Protein AF-A0A7K0M685-F1 (afdb_monomer)

Secondary structure (DSSP, 8-state):
----PPPP--S---HHHHHHHH--PPPPHHHHHHHHHTT-S-PPP------HHHHHHHHHSSHHHHHHHHHHHHHHHHH-S-GGGGGGGGGG-

Mean predicted aligned error: 14.39 Å

Solvent-accessible surface area (backbone atoms only — not comparable to full-atom values): 6084 Å² total; per-residue (Å²): 134,80,84,81,73,76,77,79,79,72,92,74,72,54,64,66,61,54,49,60,72,62,61,62,79,76,82,51,72,70,57,48,52,52,31,53,75,69,60,70,57,97,68,78,72,83,70,81,85,66,48,72,68,56,52,49,47,67,68,38,70,38,73,66,41,48,52,53,51,51,52,49,54,52,46,39,74,74,75,43,94,57,80,79,58,60,66,62,62,64,47,78,114

Sequence (93 aa):
MSDAAIPAVSSHVSTELLNASWATAGLTSAEVDQRVAAGQVNTLPHAPDRTVGQIIRANVINPVNGIVGFMLVLIIIADGIGPDMLFGGVIIT

Radius of gyration: 27.62 Å; Cα contacts (8 Å, |Δi|>4): 24; chains: 1; bounding box: 56×28×68 Å

Foldseek 3Di:
DDDPDDPPDPPPPPVVVVCVVVPPDDDDPVVVVVCVVVVVDPDDDPDPPQDPVNVQCVQLVDVVNVVVVVVLVVCCVVPNDDPVSPSNVVSRD

Structure (mmCIF, N/CA/C/O backbone):
data_AF-A0A7K0M685-F1
#
_entry.id   AF-A0A7K0M685-F1
#
loop_
_atom_site.group_PDB
_atom_site.id
_atom_site.type_symbol
_atom_site.label_atom_id
_atom_site.label_alt_id
_atom_site.label_comp_id
_atom_site.label_asym_id
_atom_site.label_entity_id
_atom_site.label_seq_id
_at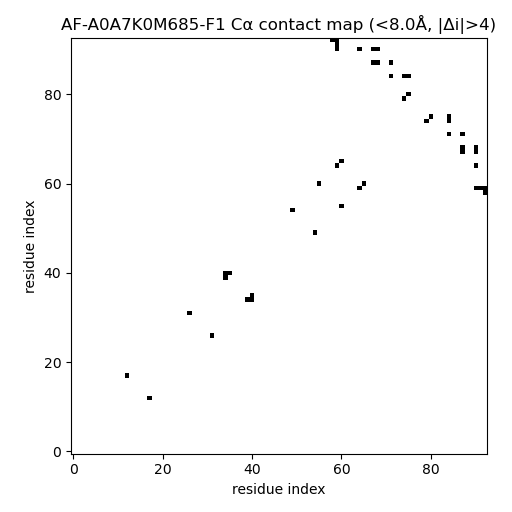om_site.pdbx_PDB_ins_code
_atom_site.Cartn_x
_atom_site.Cartn_y
_atom_site.Cartn_z
_atom_site.occupancy
_atom_site.B_iso_or_equiv
_atom_site.auth_seq_id
_atom_site.auth_comp_id
_atom_site.auth_asym_id
_atom_site.auth_atom_id
_atom_site.pdbx_PDB_model_num
ATOM 1 N N . MET A 1 1 ? 36.153 1.335 16.725 1.00 47.22 1 MET A N 1
ATOM 2 C CA . MET A 1 1 ? 34.939 1.881 17.364 1.00 47.22 1 MET A CA 1
ATOM 3 C C . MET A 1 1 ? 34.031 0.697 17.611 1.00 47.22 1 MET A C 1
ATOM 5 O O . MET A 1 1 ? 33.706 -0.006 16.668 1.00 47.22 1 MET A O 1
ATOM 9 N N . SER A 1 2 ? 33.868 0.383 18.893 1.00 46.00 2 SER A N 1
ATOM 10 C CA . SER A 1 2 ? 33.420 -0.902 19.424 1.00 46.00 2 SER A CA 1
ATOM 11 C C . SER A 1 2 ? 31.949 -1.164 19.136 1.00 46.00 2 SER A C 1
ATOM 13 O O . SER A 1 2 ? 31.115 -0.289 19.344 1.00 46.00 2 SER A O 1
ATOM 15 N N . ASP A 1 3 ? 31.688 -2.394 18.712 1.00 48.59 3 ASP A N 1
ATOM 16 C CA . ASP A 1 3 ? 30.400 -3.073 18.660 1.00 48.59 3 ASP A CA 1
ATOM 17 C C . ASP A 1 3 ? 29.670 -2.928 20.008 1.00 48.59 3 ASP A C 1
ATOM 19 O O . ASP A 1 3 ? 30.149 -3.398 21.045 1.00 48.59 3 ASP A O 1
ATOM 23 N N . ALA A 1 4 ? 28.560 -2.189 20.019 1.00 52.62 4 ALA A N 1
ATOM 24 C CA . ALA A 1 4 ? 27.695 -2.063 21.184 1.00 52.62 4 ALA A CA 1
ATOM 25 C C . ALA A 1 4 ? 26.745 -3.263 21.189 1.00 52.62 4 ALA A C 1
ATOM 27 O O . ALA A 1 4 ? 25.607 -3.181 20.728 1.00 52.62 4 ALA A O 1
ATOM 28 N N . ALA A 1 5 ? 27.256 -4.393 21.679 1.00 51.91 5 ALA A N 1
ATOM 29 C CA . ALA A 1 5 ? 26.486 -5.607 21.885 1.00 51.91 5 ALA A CA 1
ATOM 30 C C 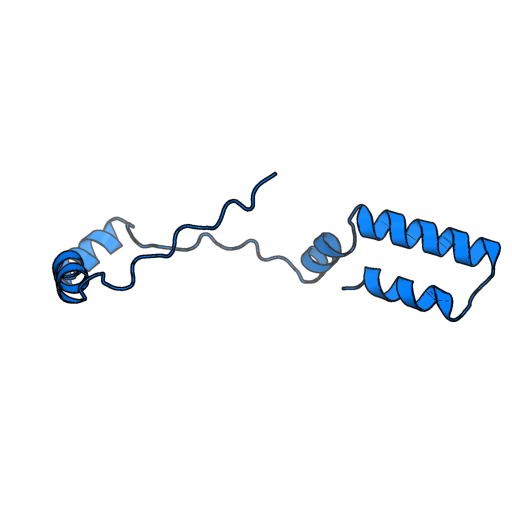. ALA A 1 5 ? 25.222 -5.302 22.707 1.00 51.91 5 ALA A C 1
ATOM 32 O O . ALA A 1 5 ? 25.287 -4.744 23.805 1.00 51.91 5 ALA A O 1
ATOM 33 N N . ILE A 1 6 ? 24.067 -5.681 22.164 1.00 58.69 6 ILE A N 1
ATOM 34 C CA . ILE A 1 6 ? 22.792 -5.678 22.880 1.00 58.69 6 ILE A CA 1
ATOM 35 C C . ILE A 1 6 ? 22.955 -6.591 24.109 1.00 58.69 6 ILE A C 1
ATOM 37 O O . ILE A 1 6 ? 23.364 -7.743 23.942 1.00 58.69 6 ILE A O 1
ATOM 41 N N . PRO A 1 7 ? 22.672 -6.123 25.340 1.00 53.09 7 PRO A N 1
ATOM 42 C CA . PRO A 1 7 ? 22.813 -6.959 26.524 1.00 53.09 7 PRO A CA 1
ATOM 43 C C . PRO A 1 7 ? 21.864 -8.155 26.421 1.00 53.09 7 PRO A C 1
ATOM 45 O O . PRO A 1 7 ? 20.668 -7.996 26.175 1.00 53.09 7 PRO A O 1
ATOM 48 N N . ALA A 1 8 ? 22.413 -9.359 26.592 1.00 56.88 8 ALA A N 1
ATOM 49 C CA . ALA A 1 8 ? 21.648 -10.595 26.599 1.00 56.88 8 ALA A CA 1
ATOM 50 C C . ALA A 1 8 ? 20.522 -10.501 27.640 1.00 56.88 8 ALA A C 1
ATOM 52 O O . ALA A 1 8 ? 20.771 -10.276 28.826 1.00 56.88 8 ALA A O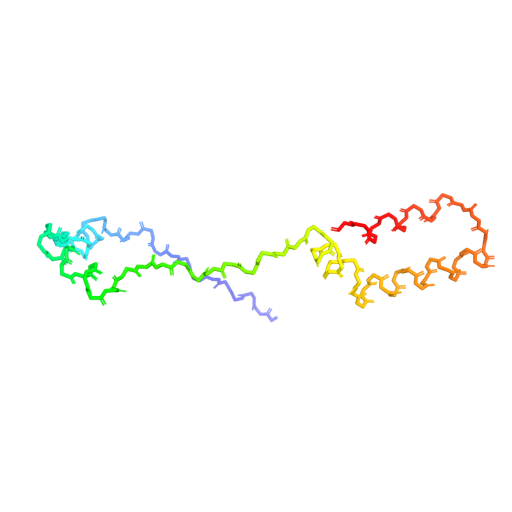 1
ATOM 53 N N . VAL A 1 9 ? 19.278 -10.666 27.186 1.00 61.44 9 VAL A N 1
ATOM 54 C CA . VAL A 1 9 ? 18.114 -10.812 28.063 1.00 61.44 9 VAL A CA 1
ATOM 55 C C . VAL A 1 9 ? 18.363 -12.037 28.941 1.00 61.44 9 VAL A C 1
ATOM 57 O O . VAL A 1 9 ? 18.466 -13.154 28.440 1.00 61.44 9 VAL A O 1
ATOM 60 N N . SER A 1 10 ? 18.517 -11.806 30.245 1.00 59.56 10 SER A N 1
ATOM 61 C CA . SER A 1 10 ? 18.792 -12.847 31.235 1.00 59.56 10 SER A CA 1
ATOM 62 C C . SER A 1 10 ? 17.732 -13.951 31.158 1.00 59.56 10 SER A C 1
ATOM 64 O O . SER A 1 10 ? 16.547 -13.713 31.388 1.00 59.56 10 SER A O 1
ATOM 66 N N . SER A 1 11 ? 18.160 -15.170 30.833 1.00 61.50 11 SER A N 1
ATOM 67 C CA . SER A 1 11 ? 17.332 -16.360 30.592 1.00 61.50 11 SER A CA 1
ATOM 68 C C . SER A 1 11 ? 16.742 -16.998 31.861 1.00 61.50 11 SER A C 1
ATOM 70 O O . SER A 1 11 ? 16.288 -18.139 31.830 1.00 61.50 11 SER A O 1
ATOM 72 N N . HIS A 1 12 ? 16.744 -16.283 32.987 1.00 58.75 12 HIS A N 1
ATOM 73 C CA . HIS A 1 12 ? 16.222 -16.751 34.274 1.00 58.75 12 HIS A CA 1
ATOM 74 C C . HIS A 1 12 ? 15.193 -15.781 34.853 1.00 58.75 12 HIS A C 1
ATOM 76 O O . HIS A 1 12 ? 15.207 -15.468 36.042 1.00 58.75 12 HIS A O 1
ATOM 82 N N . VAL A 1 13 ? 14.277 -15.292 34.018 1.00 65.62 13 VAL A N 1
ATOM 83 C CA . VAL A 1 13 ? 13.032 -14.738 34.549 1.00 65.62 13 VAL A CA 1
ATOM 84 C C . VAL A 1 13 ? 12.191 -15.925 35.019 1.00 65.62 13 VAL A C 1
ATOM 86 O O . VAL A 1 13 ? 11.633 -16.654 34.201 1.00 65.62 13 VAL A O 1
ATOM 89 N N . SER A 1 14 ? 12.160 -16.158 36.335 1.00 62.62 14 SER A N 1
ATOM 90 C CA . SER A 1 14 ? 11.372 -17.227 36.951 1.00 62.62 14 SER A CA 1
ATOM 91 C C . SER A 1 14 ? 9.926 -17.112 36.484 1.00 62.62 14 SER A C 1
ATOM 93 O O . SER A 1 14 ? 9.256 -16.114 36.753 1.00 62.62 14 SER A O 1
ATOM 95 N N . THR A 1 15 ? 9.439 -18.129 35.781 1.00 62.72 15 THR A N 1
ATOM 96 C CA . THR A 1 15 ? 8.057 -18.216 35.293 1.00 62.72 15 THR A CA 1
ATOM 97 C C . THR A 1 15 ? 7.039 -17.992 36.407 1.00 62.72 15 THR A C 1
ATOM 99 O O . THR A 1 15 ? 5.979 -17.449 36.139 1.00 62.72 15 THR A O 1
ATOM 102 N N . GLU A 1 16 ? 7.377 -18.295 37.661 1.00 63.94 16 GLU A N 1
ATOM 103 C CA . GLU A 1 16 ? 6.560 -17.976 38.838 1.00 63.94 16 GLU A CA 1
ATOM 104 C C . GLU A 1 16 ? 6.385 -16.469 39.090 1.00 63.94 16 GLU A C 1
ATOM 106 O O . GLU A 1 16 ? 5.294 -16.046 39.457 1.00 63.94 16 GLU A O 1
ATOM 111 N N . LEU A 1 17 ? 7.405 -15.639 38.839 1.00 65.50 17 LEU A N 1
ATOM 112 C CA . LEU A 1 17 ? 7.301 -14.175 38.942 1.00 65.50 17 LEU A CA 1
ATOM 113 C C . LEU A 1 17 ? 6.478 -13.590 37.783 1.00 65.50 17 LEU A C 1
ATOM 115 O O . LEU A 1 17 ? 5.703 -12.652 37.980 1.00 65.50 17 LEU A O 1
ATOM 119 N N . LEU A 1 18 ? 6.591 -14.173 36.583 1.00 64.69 18 LEU A N 1
ATOM 120 C CA . LEU A 1 18 ? 5.723 -13.831 35.449 1.00 64.69 18 LEU A CA 1
ATOM 121 C C . LEU A 1 18 ? 4.270 -14.214 35.749 1.00 64.69 18 LEU A C 1
ATOM 123 O O . LEU A 1 18 ? 3.376 -13.389 35.609 1.00 64.69 18 LEU A O 1
ATOM 127 N N . ASN A 1 19 ? 4.040 -15.421 36.259 1.00 65.50 19 ASN A N 1
ATOM 128 C CA . ASN A 1 19 ? 2.707 -15.913 3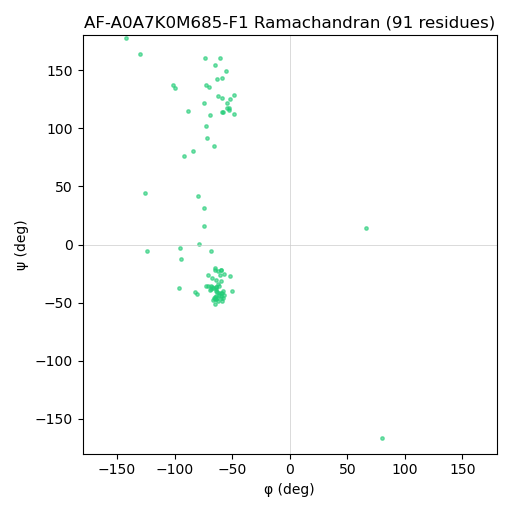6.587 1.00 65.50 19 ASN A CA 1
ATOM 129 C C . ASN A 1 19 ? 2.079 -15.132 37.755 1.00 65.50 19 ASN A C 1
ATOM 131 O O . ASN A 1 19 ? 0.893 -14.834 37.712 1.00 65.50 19 ASN A O 1
ATOM 135 N N . ALA A 1 20 ? 2.866 -14.734 38.763 1.00 66.44 20 ALA A N 1
ATOM 136 C CA . ALA A 1 20 ? 2.401 -13.906 39.879 1.00 66.44 20 ALA A CA 1
ATOM 137 C C . ALA A 1 20 ? 2.072 -12.466 39.452 1.00 66.44 20 ALA A C 1
ATOM 139 O O . ALA A 1 20 ? 1.081 -11.905 39.912 1.00 66.44 20 ALA A O 1
ATOM 140 N N . SER A 1 21 ? 2.863 -11.870 38.551 1.00 63.47 21 SER A N 1
ATOM 141 C CA . SER A 1 21 ? 2.569 -10.532 38.011 1.00 63.47 21 SER A CA 1
ATOM 142 C C . SER A 1 21 ? 1.371 -10.523 37.056 1.00 63.47 21 SER A C 1
ATOM 144 O O . SER A 1 21 ? 0.691 -9.505 36.945 1.00 63.47 21 SER A O 1
ATOM 146 N N . TRP A 1 22 ? 1.080 -11.652 36.401 1.00 63.22 22 TRP A N 1
ATOM 147 C CA . TRP A 1 22 ? -0.058 -11.816 35.488 1.00 63.22 22 TRP A CA 1
ATOM 148 C C . TRP A 1 22 ? -1.288 -12.435 36.167 1.00 63.22 22 TRP A C 1
ATOM 150 O O . TRP A 1 22 ? -2.348 -12.514 35.552 1.00 63.22 22 TRP A O 1
ATOM 160 N N . ALA A 1 23 ? -1.196 -12.804 37.449 1.00 63.38 23 ALA A N 1
ATOM 161 C CA . ALA A 1 23 ? -2.320 -13.249 38.276 1.00 63.38 23 ALA A CA 1
ATOM 162 C C . ALA A 1 23 ? -3.238 -12.086 38.705 1.00 63.38 23 ALA A C 1
ATOM 164 O O . ALA A 1 23 ? -3.844 -12.111 39.777 1.00 63.38 23 ALA A O 1
ATOM 165 N N . THR A 1 24 ? -3.359 -11.044 37.879 1.00 66.50 24 THR A N 1
ATOM 166 C CA . THR A 1 24 ? -4.461 -10.092 37.999 1.00 66.50 24 THR A CA 1
ATOM 167 C C . THR A 1 24 ? -5.715 -10.854 37.588 1.00 66.50 24 THR A C 1
ATOM 169 O O . THR A 1 24 ? -5.839 -11.261 36.434 1.00 66.50 24 THR A O 1
ATOM 172 N N . ALA A 1 25 ? -6.612 -11.124 38.539 1.00 77.25 25 ALA A N 1
ATOM 173 C CA . ALA A 1 25 ? -7.883 -11.775 38.245 1.00 77.25 25 ALA A CA 1
ATOM 174 C C . ALA A 1 25 ? -8.552 -11.074 37.049 1.00 77.25 25 ALA A C 1
ATOM 176 O O . ALA A 1 25 ? -8.634 -9.845 37.008 1.00 77.25 25 ALA A O 1
ATOM 177 N N . GLY A 1 26 ? -8.959 -11.861 36.048 1.00 80.44 26 GLY A N 1
ATOM 178 C CA . GLY A 1 26 ? -9.655 -11.341 34.875 1.00 80.44 26 GLY A CA 1
ATOM 179 C C . GLY A 1 26 ? -10.965 -10.657 35.268 1.00 80.44 26 GLY A C 1
ATOM 180 O O . GLY A 1 26 ? -11.498 -10.890 36.352 1.00 80.44 26 GLY A O 1
ATOM 181 N N . LEU A 1 27 ? -11.491 -9.815 34.380 1.00 88.12 27 LEU A N 1
ATOM 182 C CA . LEU A 1 27 ? -12.749 -9.122 34.642 1.00 88.12 27 LEU A CA 1
ATOM 183 C C . LEU A 1 27 ? -13.922 -10.097 34.777 1.00 88.12 27 LEU A C 1
ATOM 185 O O . LEU A 1 27 ? -14.044 -11.061 34.019 1.00 88.12 27 LEU A O 1
ATOM 189 N N . THR A 1 28 ? -14.829 -9.777 35.691 1.00 90.50 28 THR A N 1
ATOM 190 C CA . THR A 1 28 ? -16.152 -10.397 35.787 1.00 90.50 28 THR A CA 1
ATOM 191 C C . THR A 1 28 ? -17.072 -9.908 34.663 1.00 90.50 28 THR A C 1
ATOM 193 O O . THR A 1 28 ? -16.848 -8.852 34.070 1.00 90.50 28 THR A O 1
ATOM 196 N N . SER A 1 29 ? -18.149 -10.646 34.373 1.00 90.75 29 SER A N 1
ATOM 197 C CA . SER A 1 29 ? -19.116 -10.259 33.332 1.00 90.75 29 SER A CA 1
ATOM 198 C C . SER A 1 29 ? -19.732 -8.878 33.578 1.00 90.75 29 SER A C 1
ATOM 200 O O . SER A 1 29 ? -19.841 -8.087 32.649 1.00 90.75 29 SER A O 1
ATOM 202 N N . ALA A 1 30 ? -20.050 -8.552 34.834 1.00 92.50 30 ALA A N 1
ATOM 203 C CA . ALA A 1 30 ? -20.606 -7.252 35.203 1.00 92.50 30 ALA A CA 1
ATOM 204 C C . ALA A 1 30 ? -19.627 -6.094 34.929 1.00 92.50 30 ALA A C 1
ATOM 206 O O . ALA A 1 30 ? -20.032 -5.027 34.470 1.00 92.50 30 ALA A O 1
ATOM 207 N N . GLU A 1 31 ? -18.331 -6.304 35.173 1.00 91.00 31 GLU A N 1
ATOM 208 C CA . GLU A 1 31 ? -17.295 -5.307 34.878 1.00 91.00 31 GLU A CA 1
ATOM 209 C C . GLU A 1 31 ? -17.075 -5.152 33.371 1.00 91.00 31 GLU A C 1
ATOM 211 O O . GLU A 1 31 ? -16.837 -4.041 32.895 1.00 91.00 31 GLU A O 1
ATOM 216 N N . VAL A 1 32 ? -17.182 -6.243 32.605 1.00 93.69 32 VAL A N 1
ATOM 217 C CA . VAL A 1 32 ? -17.154 -6.185 31.137 1.00 93.69 32 VAL A CA 1
ATOM 218 C C . VAL A 1 32 ? -18.339 -5.372 30.618 1.00 93.69 32 VAL A C 1
ATOM 220 O O . VAL A 1 32 ? -18.122 -4.445 29.841 1.00 93.69 32 VAL A O 1
ATOM 223 N N . ASP A 1 33 ? -19.557 -5.638 31.091 1.00 93.25 33 ASP A N 1
ATOM 224 C CA . ASP A 1 33 ? -20.763 -4.915 30.665 1.00 93.25 33 ASP A CA 1
ATOM 225 C C . ASP A 1 33 ? -20.672 -3.420 30.991 1.00 93.25 33 ASP A C 1
ATOM 227 O O . ASP A 1 33 ? -20.993 -2.573 30.152 1.00 93.25 33 ASP A O 1
ATOM 231 N N . GLN A 1 34 ? -20.154 -3.077 32.175 1.00 94.69 34 GLN A N 1
ATOM 232 C CA . GLN A 1 34 ? -19.916 -1.688 32.558 1.00 94.69 34 GLN A CA 1
ATOM 233 C C . GLN A 1 34 ? -18.905 -1.006 31.626 1.00 94.69 34 GLN A C 1
ATOM 235 O O . GLN A 1 34 ? -19.127 0.131 31.206 1.00 94.69 34 GLN A O 1
ATOM 240 N N . ARG A 1 35 ? -17.807 -1.686 31.272 1.00 93.19 35 ARG A N 1
ATOM 241 C CA . ARG A 1 35 ? -16.794 -1.143 30.352 1.00 93.19 35 ARG A CA 1
ATOM 242 C C . ARG A 1 35 ? -17.316 -1.006 28.928 1.00 93.19 35 ARG 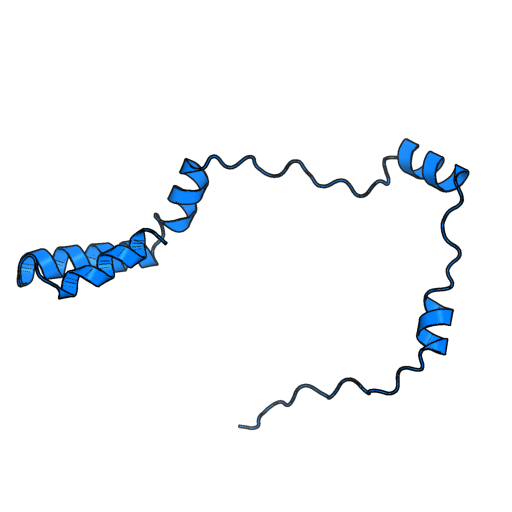A C 1
ATOM 244 O O . ARG A 1 35 ? -17.019 -0.004 28.280 1.00 93.19 35 ARG A O 1
ATOM 251 N N . VAL A 1 36 ? -18.115 -1.960 28.455 1.00 94.50 36 VAL A N 1
ATOM 252 C CA . VAL A 1 36 ? -18.772 -1.895 27.142 1.00 94.50 36 VAL A CA 1
ATOM 253 C C . VAL A 1 36 ? -19.752 -0.724 27.095 1.00 94.50 36 VAL A C 1
ATOM 255 O O . VAL A 1 36 ? -19.679 0.083 26.168 1.00 94.50 36 VAL A O 1
ATOM 258 N N . ALA A 1 37 ? -20.597 -0.563 28.117 1.00 90.88 37 ALA A N 1
ATOM 259 C CA . ALA A 1 37 ? -21.515 0.572 28.228 1.00 90.88 37 ALA A CA 1
ATOM 260 C C . ALA A 1 37 ? -20.775 1.919 28.323 1.00 90.88 37 ALA A C 1
ATOM 262 O O . ALA A 1 37 ? -21.239 2.923 27.787 1.00 90.88 37 ALA A O 1
ATOM 263 N N . ALA A 1 38 ? -19.600 1.935 28.958 1.00 92.06 38 ALA A N 1
ATOM 264 C CA . ALA A 1 38 ? -18.722 3.100 29.033 1.00 92.06 38 ALA A CA 1
ATOM 265 C C . ALA A 1 38 ? -17.889 3.338 27.755 1.00 92.06 38 ALA A C 1
ATOM 267 O O . ALA A 1 38 ? -17.076 4.262 27.728 1.00 92.06 38 ALA A O 1
ATOM 268 N N . GLY A 1 39 ? -18.035 2.508 26.714 1.00 90.56 39 GLY A N 1
ATOM 269 C CA . GLY A 1 39 ? -17.256 2.616 25.477 1.00 90.56 39 GLY A CA 1
ATOM 270 C C . GLY A 1 39 ? -15.761 2.329 25.653 1.00 90.56 39 GLY A C 1
ATOM 271 O O . GLY A 1 39 ? -14.971 2.613 24.757 1.00 90.56 39 GLY A O 1
ATOM 272 N N . GLN A 1 40 ? -15.352 1.741 26.781 1.00 90.88 40 GLN A N 1
ATOM 273 C CA . GLN A 1 40 ? -13.971 1.360 27.098 1.00 90.88 40 GLN A CA 1
ATOM 274 C C . GLN A 1 40 ? -13.583 0.040 26.415 1.00 90.88 40 GLN A C 1
ATOM 276 O O . GLN A 1 40 ? -12.956 -0.842 27.004 1.00 90.88 40 GLN A O 1
ATOM 281 N N . VAL A 1 41 ? -13.996 -0.100 25.159 1.00 91.31 41 VAL A N 1
ATOM 282 C CA . VAL A 1 41 ? -13.679 -1.225 24.289 1.00 91.31 41 VAL A CA 1
ATOM 283 C C . VAL A 1 41 ? -12.550 -0.818 23.356 1.00 91.31 41 VAL A C 1
ATOM 285 O O . VAL A 1 41 ? -12.562 0.268 2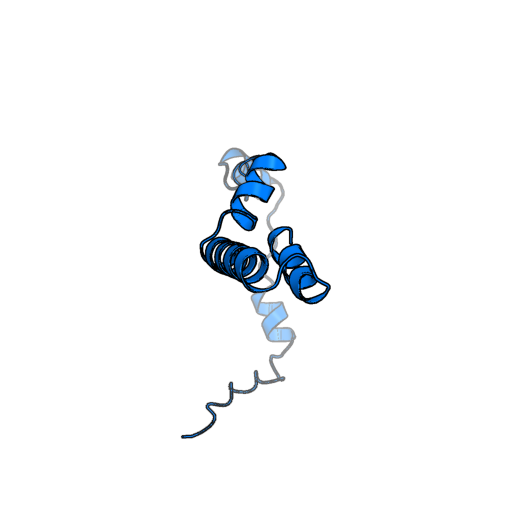2.777 1.00 91.31 41 VAL A O 1
ATOM 288 N N . ASN A 1 42 ? -11.559 -1.695 23.202 1.00 90.31 42 ASN A N 1
ATOM 289 C CA . ASN A 1 42 ? -10.495 -1.488 22.230 1.00 90.31 42 ASN A CA 1
ATOM 290 C C . ASN A 1 42 ? -11.068 -1.705 20.825 1.00 90.31 42 ASN A C 1
ATOM 292 O O . ASN A 1 42 ? -11.137 -2.832 20.337 1.00 90.31 42 ASN A O 1
ATOM 296 N N . THR A 1 43 ? -11.545 -0.628 20.214 1.00 87.25 43 THR A N 1
ATOM 297 C CA . THR A 1 43 ? -12.034 -0.633 18.838 1.00 87.25 43 THR A CA 1
ATOM 298 C C . THR A 1 43 ? -10.963 -0.050 17.940 1.00 87.25 43 THR A C 1
ATOM 300 O O . THR A 1 43 ? -10.317 0.944 18.274 1.00 87.25 43 THR A O 1
ATOM 303 N N . LEU A 1 44 ? -10.754 -0.678 16.786 1.00 81.19 44 LEU A N 1
ATOM 304 C CA . LEU A 1 44 ? -9.938 -0.056 15.762 1.00 81.19 44 LEU A CA 1
ATOM 305 C C . LEU A 1 44 ? -10.749 1.098 15.157 1.00 81.19 44 LEU A C 1
ATOM 307 O O . LEU A 1 44 ? -11.942 0.923 14.878 1.00 81.19 44 LEU A O 1
ATOM 311 N N . PRO A 1 45 ? -10.127 2.264 14.913 1.00 79.81 45 PRO A N 1
ATOM 312 C CA . PRO A 1 45 ? -10.726 3.247 14.029 1.00 79.81 45 PRO A CA 1
ATOM 313 C C . PRO A 1 45 ? -10.997 2.581 12.677 1.00 79.81 45 PRO A C 1
ATOM 315 O O . PRO A 1 45 ? -10.256 1.679 12.277 1.00 79.81 45 PRO A O 1
ATOM 318 N N . HIS A 1 46 ? -12.035 3.031 11.965 1.00 75.88 46 HIS A N 1
ATOM 319 C CA . HIS A 1 46 ? -12.239 2.598 10.584 1.00 75.88 46 HIS A CA 1
ATOM 320 C C . HIS A 1 46 ? -10.939 2.858 9.825 1.00 75.88 46 HIS A C 1
ATOM 322 O O . HIS A 1 46 ? -10.481 4.002 9.734 1.00 75.88 46 HIS A O 1
ATOM 328 N N . ALA A 1 47 ? -10.301 1.782 9.363 1.00 72.06 47 ALA A N 1
ATOM 329 C CA . ALA A 1 47 ? -9.131 1.917 8.524 1.00 72.06 47 ALA A CA 1
ATOM 330 C C . ALA A 1 47 ? -9.553 2.726 7.291 1.00 72.06 47 ALA A C 1
ATOM 332 O O . ALA A 1 47 ? -10.684 2.577 6.826 1.00 72.06 47 ALA A O 1
ATOM 333 N N . PRO A 1 48 ? -8.692 3.601 6.753 1.00 70.69 48 PRO A N 1
ATOM 334 C CA . PRO A 1 48 ? -8.984 4.216 5.475 1.00 70.69 48 PRO A CA 1
ATOM 335 C C . PRO A 1 48 ? -9.167 3.090 4.458 1.00 70.69 48 PRO A C 1
ATOM 337 O O . PRO A 1 48 ? -8.204 2.372 4.174 1.00 70.69 48 PRO A O 1
ATOM 340 N N . ASP A 1 49 ? -10.383 2.934 3.935 1.00 73.12 49 ASP A N 1
ATOM 341 C CA . ASP A 1 49 ? -10.682 2.011 2.845 1.00 73.12 49 ASP A CA 1
ATOM 342 C C . ASP A 1 49 ? -9.940 2.513 1.608 1.00 73.12 49 ASP A C 1
ATOM 344 O O . ASP A 1 49 ? -10.444 3.305 0.808 1.00 73.12 49 ASP A O 1
ATOM 348 N N . ARG A 1 50 ? -8.667 2.130 1.494 1.00 77.38 50 ARG A N 1
ATOM 349 C CA . ARG A 1 50 ? -7.868 2.481 0.334 1.00 77.38 50 ARG A CA 1
ATOM 350 C C . ARG A 1 50 ? -8.326 1.617 -0.820 1.00 77.38 50 ARG A C 1
ATOM 352 O O . ARG A 1 50 ? -8.243 0.393 -0.762 1.00 77.38 50 ARG A O 1
ATOM 359 N N . THR A 1 51 ? -8.757 2.251 -1.902 1.00 85.56 51 THR A N 1
ATOM 360 C CA . THR A 1 51 ? -9.008 1.518 -3.141 1.00 85.56 51 THR A CA 1
ATOM 361 C C . THR A 1 51 ? -7.693 0.940 -3.665 1.00 85.56 51 THR A C 1
ATOM 363 O O . THR A 1 51 ? -6.616 1.494 -3.427 1.00 85.56 51 THR A O 1
ATOM 366 N N . VAL A 1 52 ? -7.764 -0.149 -4.436 1.00 85.88 52 VAL A N 1
ATOM 367 C CA . VAL A 1 52 ? -6.582 -0.748 -5.085 1.00 85.88 52 VAL A CA 1
ATOM 368 C C . VAL A 1 52 ? -5.777 0.318 -5.847 1.00 85.88 52 VAL A C 1
ATOM 370 O O . VAL A 1 52 ? -4.556 0.370 -5.737 1.00 85.88 52 VAL A O 1
ATOM 373 N N . GLY A 1 53 ? -6.456 1.253 -6.522 1.00 86.19 53 GLY A N 1
ATOM 374 C CA . GLY A 1 53 ? -5.810 2.375 -7.212 1.00 86.19 53 GLY A CA 1
ATOM 375 C C . GLY A 1 53 ? -5.078 3.353 -6.283 1.00 86.19 53 GLY A C 1
ATOM 376 O O . GLY A 1 53 ? -4.003 3.841 -6.631 1.00 86.19 53 GLY A O 1
ATOM 377 N N . GLN A 1 54 ? -5.602 3.618 -5.082 1.00 86.31 54 GLN A N 1
ATOM 378 C CA . GLN A 1 54 ? -4.916 4.447 -4.083 1.00 86.31 54 GLN A CA 1
ATOM 379 C C . GLN A 1 54 ? -3.668 3.756 -3.524 1.00 86.31 54 GLN A C 1
ATOM 381 O O . GLN A 1 54 ? -2.665 4.426 -3.276 1.00 86.31 54 GLN A O 1
ATOM 386 N N . ILE A 1 55 ? -3.710 2.431 -3.360 1.00 85.25 55 ILE A N 1
ATOM 387 C CA . ILE A 1 55 ? -2.553 1.633 -2.933 1.00 85.25 55 ILE A CA 1
ATOM 388 C C . ILE A 1 55 ? -1.473 1.653 -4.016 1.00 85.25 55 ILE A C 1
ATOM 390 O O . ILE A 1 55 ? -0.321 1.961 -3.715 1.00 85.25 55 ILE A O 1
ATOM 394 N N . ILE A 1 56 ? -1.845 1.412 -5.276 1.00 87.00 56 ILE A N 1
ATOM 395 C CA . ILE A 1 56 ? -0.910 1.455 -6.408 1.00 87.00 56 ILE A CA 1
ATOM 396 C C . ILE A 1 56 ? -0.263 2.836 -6.502 1.00 87.00 56 ILE A C 1
ATOM 398 O O . ILE A 1 56 ? 0.958 2.939 -6.538 1.00 87.00 56 ILE A O 1
ATOM 402 N N . ARG A 1 57 ? -1.046 3.920 -6.457 1.00 85.69 57 ARG A N 1
ATOM 403 C CA . ARG A 1 57 ? -0.499 5.282 -6.529 1.00 85.69 57 ARG A CA 1
ATOM 404 C C . ARG A 1 57 ? 0.496 5.577 -5.406 1.00 85.69 57 ARG A C 1
ATOM 406 O O . ARG A 1 57 ? 1.512 6.212 -5.666 1.00 85.69 57 ARG A O 1
ATOM 413 N N . ALA A 1 58 ? 0.199 5.143 -4.182 1.00 84.94 58 ALA A N 1
ATOM 414 C CA . ALA A 1 58 ? 1.055 5.400 -3.028 1.00 84.94 58 ALA A CA 1
ATOM 415 C C . ALA A 1 58 ? 2.407 4.671 -3.100 1.00 84.94 58 ALA A C 1
ATOM 417 O O . ALA A 1 58 ? 3.379 5.177 -2.548 1.00 84.94 58 ALA A O 1
ATOM 418 N N . ASN A 1 59 ? 2.473 3.520 -3.773 1.00 84.50 59 ASN A N 1
ATOM 419 C CA . ASN A 1 59 ? 3.705 2.738 -3.895 1.00 84.50 59 ASN A CA 1
ATOM 420 C C . ASN A 1 59 ? 4.457 3.035 -5.201 1.00 84.50 59 ASN A C 1
ATOM 422 O O . ASN A 1 59 ? 5.675 3.165 -5.181 1.00 84.50 59 ASN A O 1
ATOM 426 N N . VAL A 1 60 ? 3.746 3.243 -6.313 1.00 86.81 60 VAL A N 1
ATOM 427 C CA . VAL A 1 60 ? 4.345 3.462 -7.640 1.00 86.81 60 VAL A CA 1
ATOM 428 C C . VAL A 1 60 ? 4.792 4.913 -7.845 1.00 86.81 60 VAL A C 1
ATOM 430 O O . VAL A 1 60 ? 5.866 5.146 -8.398 1.00 86.81 60 VAL A O 1
ATOM 433 N N . ILE A 1 61 ? 4.009 5.903 -7.393 1.00 90.50 61 ILE A N 1
ATOM 434 C CA . ILE A 1 61 ? 4.330 7.329 -7.573 1.00 90.50 61 ILE A CA 1
ATOM 435 C C . ILE A 1 61 ? 5.128 7.834 -6.368 1.00 90.50 61 ILE A C 1
ATOM 437 O O . ILE A 1 61 ? 4.605 8.525 -5.493 1.00 90.50 61 ILE A O 1
ATOM 441 N N . ASN A 1 62 ? 6.410 7.481 -6.330 1.00 90.94 62 ASN A N 1
ATOM 442 C CA . ASN A 1 62 ? 7.355 7.941 -5.315 1.00 90.94 62 ASN A CA 1
ATOM 443 C C . ASN A 1 62 ? 8.653 8.488 -5.963 1.00 90.94 62 ASN A C 1
ATOM 445 O O . ASN A 1 62 ? 8.902 8.234 -7.145 1.00 90.94 62 ASN A O 1
ATOM 449 N N . PRO A 1 63 ? 9.495 9.241 -5.225 1.00 91.75 63 PRO A N 1
ATOM 450 C CA . PRO A 1 63 ? 10.715 9.833 -5.783 1.00 91.75 63 PRO A CA 1
ATOM 451 C C . PRO A 1 63 ? 11.738 8.818 -6.308 1.00 91.75 63 PRO A C 1
ATOM 453 O O . PRO A 1 63 ? 12.388 9.080 -7.316 1.00 91.75 63 PRO A O 1
ATOM 456 N N . VAL A 1 64 ? 11.867 7.657 -5.658 1.00 91.44 64 VAL A N 1
ATOM 457 C CA . VAL A 1 64 ? 12.795 6.592 -6.074 1.00 91.44 64 VAL A CA 1
ATOM 458 C C . VAL A 1 64 ? 12.381 6.044 -7.437 1.00 91.44 64 VAL A C 1
ATOM 460 O O . VAL A 1 64 ? 13.181 6.053 -8.371 1.00 91.44 64 VAL A O 1
ATOM 463 N N . ASN A 1 65 ? 11.110 5.671 -7.589 1.00 91.00 65 ASN A N 1
ATOM 464 C CA . ASN A 1 65 ? 10.555 5.195 -8.856 1.00 91.00 65 ASN A CA 1
ATOM 465 C C . ASN A 1 65 ? 10.583 6.286 -9.936 1.00 91.00 65 ASN A C 1
ATOM 467 O O . ASN A 1 65 ? 10.766 5.978 -11.111 1.00 9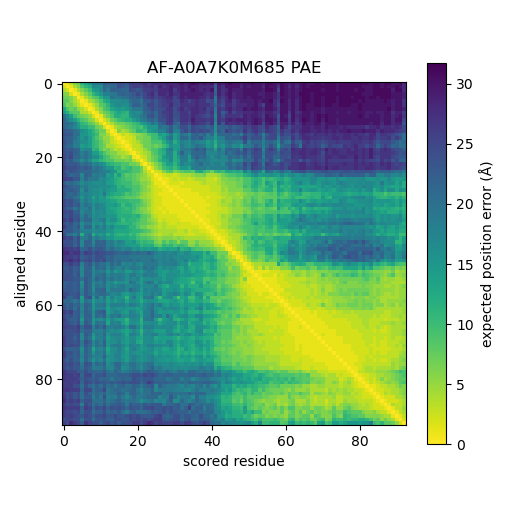1.00 65 ASN A O 1
ATOM 471 N N . GLY A 1 66 ? 10.476 7.561 -9.549 1.00 92.06 66 GLY A N 1
ATOM 472 C CA . GLY A 1 66 ? 10.670 8.696 -10.451 1.00 92.06 66 GLY A CA 1
ATOM 473 C C . GLY A 1 66 ? 12.091 8.772 -11.016 1.00 92.06 66 GLY A C 1
ATOM 474 O O . GLY A 1 66 ? 12.257 8.928 -12.224 1.00 92.06 66 GLY A O 1
ATOM 475 N N . ILE A 1 67 ? 13.115 8.608 -10.172 1.00 93.62 67 ILE A N 1
ATOM 476 C CA . ILE A 1 67 ? 14.521 8.589 -10.608 1.00 93.62 67 ILE A CA 1
ATOM 477 C C . ILE A 1 67 ? 14.791 7.368 -11.491 1.00 93.62 67 ILE A C 1
ATOM 479 O O . ILE A 1 67 ? 15.375 7.517 -12.562 1.00 93.62 67 ILE A O 1
ATOM 483 N N . VAL A 1 68 ? 14.335 6.178 -11.085 1.00 91.69 68 VAL A N 1
ATOM 484 C CA . VAL A 1 68 ? 14.497 4.941 -11.870 1.00 91.69 68 VAL A CA 1
ATOM 485 C C . 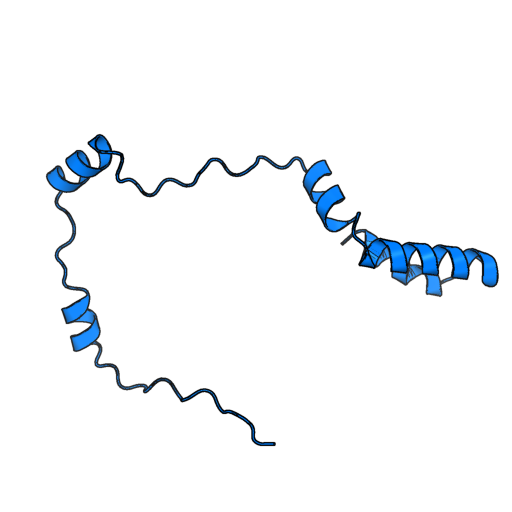VAL A 1 68 ? 13.821 5.069 -13.237 1.00 91.69 68 VAL A C 1
ATOM 487 O O . VAL A 1 68 ? 14.436 4.758 -14.255 1.00 91.69 68 VAL A O 1
ATOM 490 N N . GLY A 1 69 ? 12.591 5.588 -13.283 1.00 92.44 69 GLY A N 1
ATOM 491 C CA . GLY A 1 69 ? 11.872 5.837 -14.533 1.00 92.44 69 GLY A CA 1
ATOM 492 C C . GLY A 1 69 ? 12.554 6.883 -15.412 1.00 92.44 69 GLY A C 1
ATOM 493 O O . GLY A 1 69 ? 12.651 6.701 -16.622 1.00 92.44 69 GLY A O 1
ATOM 494 N N . PHE A 1 70 ? 13.093 7.950 -14.819 1.00 94.62 70 PHE A N 1
ATOM 495 C CA . PHE A 1 70 ? 13.849 8.954 -15.562 1.00 94.62 70 PHE A CA 1
ATOM 496 C C . PHE A 1 70 ? 15.141 8.376 -16.157 1.00 94.62 70 PHE A C 1
ATOM 498 O O . PHE A 1 70 ? 15.412 8.577 -17.338 1.00 94.62 70 PHE A O 1
ATOM 505 N N . MET A 1 71 ? 15.900 7.599 -15.380 1.00 93.50 71 MET A N 1
ATOM 506 C CA . MET A 1 71 ? 17.086 6.890 -15.874 1.00 93.50 71 MET A CA 1
ATOM 507 C C . MET A 1 71 ? 16.735 5.912 -16.999 1.00 93.50 71 MET A C 1
ATOM 509 O O . MET A 1 71 ? 17.434 5.879 -18.008 1.00 93.50 71 MET A O 1
ATOM 513 N N . LEU A 1 72 ? 15.627 5.174 -16.873 1.00 93.06 72 LEU A N 1
ATOM 514 C CA . LEU A 1 72 ? 15.127 4.292 -17.930 1.00 93.06 72 LEU A CA 1
ATOM 515 C C . LEU A 1 72 ? 14.861 5.057 -19.229 1.00 93.06 72 LEU A C 1
ATOM 517 O O . LEU A 1 72 ? 15.295 4.618 -20.290 1.00 93.06 72 LEU A O 1
ATOM 521 N N . VAL A 1 73 ? 14.205 6.217 -19.151 1.00 94.12 73 VAL A N 1
ATOM 522 C CA . VAL A 1 73 ? 13.966 7.076 -20.322 1.00 94.12 73 VAL A CA 1
ATOM 523 C C . VAL A 1 73 ? 15.281 7.520 -20.963 1.00 94.12 73 VAL A C 1
ATOM 525 O O . VAL A 1 73 ? 15.408 7.456 -22.184 1.00 94.12 73 VAL A O 1
ATOM 528 N N . LEU A 1 74 ? 16.273 7.930 -20.169 1.00 95.00 74 LEU A N 1
ATOM 529 C CA . LEU A 1 74 ? 17.579 8.323 -20.705 1.00 95.00 74 LEU A CA 1
ATOM 530 C C . LEU A 1 74 ? 18.304 7.160 -21.391 1.00 95.00 74 LEU A C 1
ATOM 532 O O . LEU A 1 74 ? 18.880 7.359 -22.457 1.00 95.00 74 LEU A O 1
ATOM 536 N N . ILE A 1 75 ? 18.249 5.957 -20.815 1.00 92.62 75 ILE A N 1
ATOM 537 C CA . ILE A 1 75 ? 18.859 4.754 -21.398 1.00 92.62 75 ILE A CA 1
ATOM 538 C C . ILE A 1 75 ? 18.191 4.403 -22.729 1.00 92.62 75 ILE A C 1
ATOM 540 O O . ILE A 1 75 ? 18.893 4.184 -23.711 1.00 92.62 75 ILE A O 1
ATOM 544 N N . ILE A 1 76 ? 16.856 4.449 -22.802 1.00 93.62 76 ILE A N 1
ATOM 545 C CA . ILE A 1 76 ? 16.117 4.232 -24.058 1.00 93.62 76 ILE A CA 1
ATOM 546 C C . ILE A 1 76 ? 16.567 5.219 -25.138 1.00 93.62 76 ILE A C 1
ATOM 548 O O . ILE A 1 76 ? 16.736 4.838 -26.294 1.00 93.62 76 ILE A O 1
ATOM 552 N N . ILE A 1 77 ? 16.743 6.491 -24.775 1.00 95.00 77 ILE A N 1
ATOM 553 C CA . ILE A 1 77 ? 17.177 7.529 -25.717 1.00 95.00 77 ILE A CA 1
ATOM 554 C C . ILE A 1 77 ? 18.622 7.288 -26.178 1.00 95.00 77 ILE A C 1
ATOM 556 O O . ILE A 1 77 ? 18.935 7.557 -27.336 1.00 95.00 77 ILE A O 1
ATOM 560 N N . ALA A 1 78 ? 19.496 6.807 -25.292 1.00 92.69 78 ALA A N 1
ATOM 561 C CA . ALA A 1 78 ? 20.916 6.627 -25.575 1.00 92.69 78 ALA A CA 1
ATOM 562 C C . ALA A 1 78 ? 21.235 5.343 -26.363 1.00 92.69 78 ALA A C 1
ATOM 564 O O . ALA A 1 78 ? 22.053 5.400 -27.278 1.00 92.69 78 ALA A O 1
ATOM 565 N N . ASP A 1 79 ? 20.611 4.215 -26.012 1.00 91.25 79 ASP A N 1
ATOM 566 C CA . ASP A 1 79 ? 20.986 2.871 -26.495 1.00 91.25 79 ASP A CA 1
ATOM 567 C C . ASP A 1 79 ? 19.826 2.109 -27.172 1.00 91.25 79 ASP A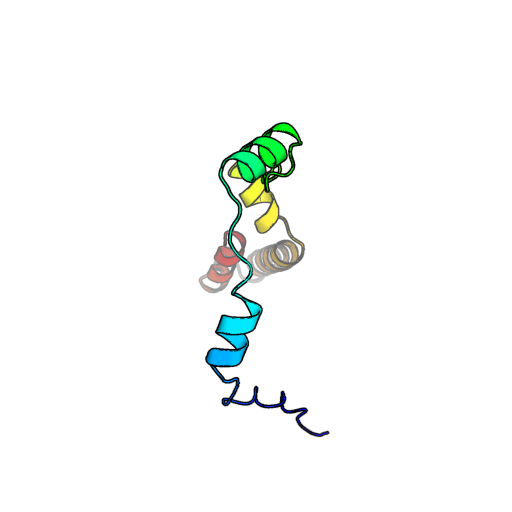 C 1
ATOM 569 O O . ASP A 1 79 ? 20.002 1.042 -27.756 1.00 91.25 79 ASP A O 1
ATOM 573 N N . GLY A 1 80 ? 18.614 2.672 -27.159 1.00 87.31 80 GLY A N 1
ATOM 574 C CA . GLY A 1 80 ? 17.424 2.024 -27.707 1.00 87.31 80 GLY A CA 1
ATOM 575 C C . GLY A 1 80 ? 16.814 0.983 -26.764 1.00 87.31 80 GLY A C 1
ATOM 576 O O . GLY A 1 80 ? 17.090 0.948 -25.567 1.00 87.31 80 GLY A O 1
ATOM 577 N N . ILE A 1 81 ? 15.903 0.159 -27.297 1.00 87.44 81 ILE A N 1
ATOM 578 C CA . ILE A 1 81 ? 15.181 -0.837 -26.495 1.00 87.44 81 ILE A CA 1
ATOM 579 C C . ILE A 1 81 ? 15.969 -2.145 -26.435 1.00 87.44 81 ILE A C 1
ATOM 581 O O . ILE A 1 81 ? 16.106 -2.824 -27.452 1.00 87.44 81 ILE A O 1
ATOM 585 N N . GLY A 1 82 ? 16.430 -2.518 -25.237 1.00 88.12 82 GLY A N 1
ATOM 586 C CA . GLY A 1 82 ? 17.260 -3.704 -25.013 1.00 88.12 82 GLY A CA 1
ATOM 587 C C . GLY A 1 82 ? 16.953 -4.469 -23.716 1.00 88.12 82 GLY A C 1
ATOM 588 O O . GLY A 1 82 ? 16.101 -4.047 -22.929 1.00 88.12 82 GLY A O 1
ATOM 589 N N . PRO A 1 83 ? 17.643 -5.603 -23.474 1.00 85.31 83 PRO A N 1
ATOM 590 C CA . PRO A 1 83 ? 17.445 -6.451 -22.292 1.00 85.31 83 PRO A CA 1
ATOM 591 C C . PRO A 1 83 ? 17.701 -5.721 -20.974 1.00 85.31 83 PRO A C 1
ATOM 593 O O . PRO A 1 83 ? 17.045 -6.001 -19.970 1.00 85.31 83 PRO A O 1
ATOM 596 N N . ASP A 1 84 ? 18.614 -4.751 -20.996 1.00 82.81 84 ASP A N 1
ATOM 597 C CA . ASP A 1 84 ? 18.990 -3.967 -19.825 1.00 82.81 84 ASP A CA 1
ATOM 598 C C . ASP A 1 84 ? 17.797 -3.199 -19.257 1.00 82.81 84 ASP A C 1
ATOM 600 O O . ASP A 1 84 ? 17.712 -3.011 -18.054 1.00 82.81 84 ASP A O 1
ATOM 604 N N . MET A 1 85 ? 16.787 -2.868 -20.063 1.00 85.69 85 MET A N 1
ATOM 605 C CA . MET A 1 85 ? 15.573 -2.191 -19.600 1.00 85.69 85 MET A CA 1
ATOM 606 C C . MET A 1 85 ? 14.665 -3.035 -18.695 1.00 85.69 85 MET A C 1
ATOM 608 O O . MET A 1 85 ? 13.689 -2.503 -18.159 1.00 85.69 85 MET A O 1
ATOM 612 N N . LEU A 1 86 ? 14.959 -4.326 -18.486 1.00 85.88 86 LEU A N 1
ATOM 613 C CA . LEU A 1 86 ? 14.181 -5.195 -17.596 1.00 85.88 86 LEU A CA 1
ATOM 614 C C . LEU A 1 86 ? 14.102 -4.643 -16.160 1.00 85.88 86 LEU A C 1
ATOM 616 O O . LEU A 1 86 ? 13.110 -4.886 -15.469 1.00 85.88 86 LEU A O 1
ATOM 620 N N . PHE A 1 87 ? 15.079 -3.831 -15.727 1.00 81.69 87 PHE A N 1
ATOM 621 C CA . PHE A 1 87 ? 15.024 -3.159 -14.420 1.00 81.69 87 PHE A CA 1
ATOM 622 C C . PHE A 1 87 ? 13.809 -2.226 -14.271 1.00 81.69 87 PHE A C 1
ATOM 624 O O . PHE A 1 87 ? 13.383 -1.959 -13.148 1.00 81.69 87 PHE A O 1
ATOM 631 N N . GLY A 1 88 ? 13.205 -1.764 -15.374 1.00 80.56 88 GLY A N 1
ATOM 632 C CA . GLY A 1 88 ? 11.979 -0.961 -15.353 1.00 80.56 88 GLY A CA 1
ATOM 633 C C . GLY A 1 88 ? 10.789 -1.670 -14.693 1.00 80.56 88 GLY A C 1
ATOM 634 O O . GLY A 1 88 ? 9.890 -1.005 -14.181 1.00 80.56 88 GLY A O 1
ATOM 635 N N . GLY A 1 89 ? 10.805 -3.007 -14.622 1.00 81.50 89 GLY A N 1
ATOM 636 C CA . GLY A 1 89 ? 9.778 -3.798 -13.936 1.00 81.50 89 GLY A CA 1
ATOM 637 C C . GLY A 1 89 ? 9.672 -3.531 -12.428 1.00 81.50 89 GLY A C 1
ATOM 638 O O . GLY A 1 89 ? 8.602 -3.728 -11.857 1.00 81.50 89 GLY A O 1
ATOM 639 N N . VAL A 1 90 ? 10.732 -3.013 -11.792 1.00 78.19 90 VAL A N 1
ATOM 640 C CA . VAL A 1 90 ? 10.752 -2.672 -10.353 1.00 78.19 90 VAL A CA 1
ATOM 641 C C . VAL A 1 90 ? 9.782 -1.532 -10.014 1.00 78.19 90 VAL A C 1
ATOM 643 O O . VAL A 1 90 ? 9.326 -1.421 -8.884 1.00 78.19 90 VAL A O 1
ATOM 646 N N . ILE A 1 91 ? 9.392 -0.705 -10.990 1.00 77.38 91 ILE A N 1
ATOM 647 C CA . ILE A 1 91 ? 8.469 0.421 -10.763 1.00 77.38 91 ILE A CA 1
ATOM 648 C C . ILE A 1 91 ? 7.062 -0.058 -10.344 1.00 77.38 91 ILE A C 1
ATOM 650 O O . ILE A 1 91 ? 6.299 0.713 -9.764 1.00 77.38 91 ILE A O 1
ATOM 654 N N . ILE A 1 92 ? 6.710 -1.316 -10.630 1.00 69.56 92 ILE A N 1
ATOM 655 C CA . ILE A 1 92 ? 5.361 -1.873 -10.433 1.00 69.56 92 ILE A CA 1
ATOM 656 C C . ILE A 1 92 ? 5.206 -2.592 -9.074 1.00 69.56 92 ILE A C 1
ATOM 658 O O . ILE A 1 92 ? 4.077 -2.880 -8.674 1.00 69.56 92 ILE A O 1
ATOM 662 N N . THR A 1 93 ? 6.301 -2.869 -8.358 1.00 61.94 93 THR A N 1
ATOM 663 C CA . THR A 1 93 ? 6.313 -3.637 -7.095 1.00 61.94 93 THR A CA 1
ATOM 664 C C . THR A 1 93 ? 6.240 -2.745 -5.866 1.00 61.94 93 THR A C 1
ATOM 666 O O . THR A 1 93 ? 5.472 -3.085 -4.942 1.00 61.94 93 THR A O 1
#

pLDDT: mean 79.84, std 13.77, range [46.0, 95.0]